Protein AF-A0A316MUH4-F1 (afdb_monomer_lite)

Secondary structure (DSSP, 8-state):
-PPPEEEEEEEEEEE-TTS-EEEEEEEEEEETTS--EEEEE-SHHHHHHHHHHHHHHHHHHT--

Foldseek 3Di:
DQWDKDKDWDKDWDQDPVSDTFIWIWIWIDTVPDDIDIDIHRDPVSVVVVVVVVVVVVVVVVPD

Sequence (64 aa):
MKPKARITVTRQDVLSENDVQSSVINVGVSYEGFCSGMLVLNSVEDLVKLRDTIDAFVKLENTD

Radius of gyration: 15.05 Å; chains: 1; bounding box: 33×17×46 Å

pLDDT: mean 73.87, std 9.01, range [43.41, 83.44]

Structure (mmCIF, N/CA/C/O backbone):
data_AF-A0A316MUH4-F1
#
_entry.id   AF-A0A316MUH4-F1
#
loop_
_atom_site.group_PDB
_atom_site.id
_atom_site.type_symbol
_atom_site.label_atom_id
_atom_site.label_alt_id
_atom_site.label_comp_id
_atom_site.label_asym_id
_atom_site.label_entity_id
_atom_site.label_seq_id
_atom_site.pdbx_PDB_ins_code
_atom_site.Cartn_x
_atom_site.Cartn_y
_atom_site.Cartn_z
_atom_site.occupancy
_atom_site.B_iso_or_equiv
_atom_site.auth_seq_id
_atom_site.auth_comp_id
_atom_site.auth_asym_id
_atom_site.auth_atom_id
_atom_site.pdbx_PDB_model_num
ATOM 1 N N . MET A 1 1 ? -21.733 -4.709 14.930 1.00 53.69 1 MET A N 1
ATOM 2 C CA . MET A 1 1 ? -20.425 -5.324 14.601 1.00 53.69 1 MET A CA 1
ATOM 3 C C . MET A 1 1 ? -19.478 -4.212 14.182 1.00 53.69 1 MET A C 1
ATOM 5 O O . MET A 1 1 ? -19.934 -3.330 13.468 1.00 53.69 1 MET A O 1
ATOM 9 N N . LYS A 1 2 ? -18.216 -4.198 14.639 1.00 56.12 2 LYS A N 1
ATOM 10 C CA . LYS A 1 2 ? -17.227 -3.248 14.099 1.00 56.12 2 LYS A CA 1
ATOM 11 C C . LYS A 1 2 ? -16.929 -3.648 12.642 1.00 56.12 2 LYS A C 1
ATOM 13 O O . LYS A 1 2 ? -16.728 -4.846 12.420 1.00 56.12 2 LYS A O 1
ATOM 18 N N . PRO A 1 3 ? -16.951 -2.714 11.675 1.00 59.78 3 PRO A N 1
ATOM 19 C CA . PRO A 1 3 ? -16.685 -3.034 10.276 1.00 59.78 3 PRO A CA 1
ATOM 20 C C . PRO A 1 3 ? -15.295 -3.658 10.154 1.00 59.78 3 PRO A C 1
ATOM 22 O O . PRO A 1 3 ? -14.325 -3.154 10.723 1.00 59.78 3 PRO A O 1
ATOM 25 N N . LYS A 1 4 ? -15.202 -4.794 9.459 1.00 69.38 4 LYS A N 1
ATOM 26 C CA . LYS A 1 4 ? -13.921 -5.468 9.242 1.00 69.38 4 LYS A CA 1
ATOM 27 C C . LYS A 1 4 ? -13.237 -4.836 8.035 1.00 69.38 4 LYS A C 1
ATOM 29 O O . LYS A 1 4 ? -13.771 -4.875 6.930 1.00 69.38 4 LYS A O 1
ATOM 34 N N . ALA A 1 5 ? -12.054 -4.270 8.252 1.00 73.75 5 ALA A N 1
ATOM 35 C CA . ALA A 1 5 ? -11.164 -3.878 7.170 1.00 73.75 5 ALA A CA 1
ATOM 36 C C . ALA A 1 5 ? -10.456 -5.124 6.622 1.00 73.75 5 ALA A C 1
ATOM 38 O O . ALA A 1 5 ? -9.968 -5.955 7.393 1.00 73.75 5 ALA A O 1
ATOM 39 N N . ARG A 1 6 ? -10.372 -5.256 5.300 1.00 76.75 6 ARG A N 1
ATOM 40 C CA . ARG A 1 6 ? -9.536 -6.252 4.628 1.00 76.75 6 ARG A CA 1
ATOM 41 C C . ARG A 1 6 ? -8.530 -5.532 3.741 1.00 76.75 6 ARG A C 1
ATOM 43 O O . ARG A 1 6 ? -8.913 -4.776 2.848 1.00 76.75 6 ARG A O 1
ATOM 50 N N . ILE A 1 7 ? -7.255 -5.821 3.984 1.00 80.19 7 ILE A N 1
ATOM 51 C CA . ILE A 1 7 ? -6.120 -5.341 3.196 1.00 80.19 7 ILE A CA 1
ATOM 52 C C . ILE A 1 7 ? -5.609 -6.505 2.348 1.00 80.19 7 ILE A C 1
ATOM 54 O O . ILE A 1 7 ? -5.479 -7.628 2.833 1.00 80.19 7 ILE A O 1
ATOM 58 N N . THR A 1 8 ? -5.356 -6.257 1.069 1.00 81.12 8 THR A N 1
ATOM 59 C CA . THR A 1 8 ? -4.767 -7.220 0.133 1.00 81.12 8 THR A CA 1
ATOM 60 C C . THR A 1 8 ? -3.563 -6.573 -0.528 1.00 81.12 8 THR A C 1
ATOM 62 O O . THR A 1 8 ? -3.680 -5.489 -1.087 1.00 81.12 8 THR A O 1
ATOM 65 N N . VAL A 1 9 ? -2.407 -7.230 -0.454 1.00 82.31 9 VAL A N 1
ATOM 66 C CA . VAL A 1 9 ? -1.158 -6.747 -1.053 1.00 82.31 9 VAL A CA 1
ATOM 67 C C . VAL A 1 9 ? -0.735 -7.742 -2.118 1.00 82.31 9 VAL A C 1
ATOM 69 O O . VAL A 1 9 ? -0.595 -8.931 -1.835 1.00 82.31 9 VAL A O 1
ATOM 72 N N . THR A 1 10 ? -0.553 -7.267 -3.344 1.00 83.44 10 THR A N 1
ATOM 73 C CA . THR A 1 10 ? -0.123 -8.097 -4.474 1.00 83.44 10 THR A CA 1
ATOM 74 C C . THR A 1 10 ? 1.005 -7.410 -5.225 1.00 83.44 10 THR A C 1
ATOM 76 O O . THR A 1 10 ? 1.030 -6.187 -5.340 1.00 83.44 10 THR A O 1
ATOM 79 N N . ARG A 1 11 ? 1.956 -8.201 -5.722 1.00 83.31 11 ARG A N 1
ATOM 80 C CA . ARG A 1 11 ? 2.992 -7.733 -6.642 1.00 83.31 11 ARG A CA 1
ATOM 81 C C . ARG A 1 11 ? 2.551 -8.087 -8.053 1.00 83.31 11 ARG A C 1
ATOM 83 O O . ARG A 1 11 ? 2.200 -9.237 -8.304 1.00 83.31 11 ARG A O 1
ATOM 90 N N . GLN A 1 12 ? 2.575 -7.113 -8.945 1.00 82.88 12 GLN A N 1
ATOM 91 C CA . GLN A 1 12 ? 2.282 -7.303 -10.355 1.00 82.88 12 GLN A CA 1
ATOM 92 C C . GLN A 1 12 ? 3.509 -6.897 -11.160 1.00 82.88 12 GLN A C 1
ATOM 94 O O . GLN A 1 12 ? 4.022 -5.790 -11.007 1.00 82.88 12 GLN A O 1
ATOM 99 N N . ASP A 1 13 ? 3.974 -7.795 -12.019 1.00 83.31 13 ASP A N 1
ATOM 100 C CA . ASP A 1 13 ? 4.991 -7.447 -13.000 1.00 83.31 13 ASP A CA 1
ATOM 101 C C . ASP A 1 13 ? 4.321 -6.721 -14.166 1.00 83.31 13 ASP A C 1
ATOM 103 O O . ASP A 1 13 ? 3.296 -7.159 -14.695 1.00 83.31 13 ASP A O 1
ATOM 107 N N . VAL A 1 14 ? 4.884 -5.575 -14.530 1.00 81.56 14 VAL A N 1
ATOM 108 C CA . VAL A 1 14 ? 4.419 -4.718 -15.616 1.00 81.56 14 VAL A CA 1
ATOM 109 C C . VAL A 1 14 ? 5.564 -4.483 -16.588 1.00 81.56 14 VAL A C 1
ATOM 111 O O . VAL A 1 14 ? 6.707 -4.230 -16.200 1.00 81.56 14 VAL A O 1
ATOM 114 N N . LEU A 1 15 ? 5.251 -4.574 -17.876 1.00 76.75 15 LEU A N 1
ATOM 115 C CA . LEU A 1 15 ? 6.158 -4.148 -18.932 1.00 76.75 15 LEU A CA 1
ATOM 116 C C . LEU A 1 15 ? 6.081 -2.624 -19.016 1.00 76.75 15 LEU A C 1
ATOM 118 O O . LEU A 1 15 ? 5.008 -2.069 -19.254 1.00 76.75 15 LEU A O 1
ATOM 122 N N . SER A 1 16 ? 7.200 -1.953 -18.748 1.00 75.00 16 SER A N 1
ATOM 123 C CA . SER A 1 16 ? 7.305 -0.508 -18.965 1.00 75.00 16 SER A CA 1
ATOM 124 C C . SER A 1 16 ? 7.409 -0.190 -20.461 1.00 75.00 16 SER A C 1
ATOM 126 O O . SER A 1 16 ? 7.706 -1.070 -21.266 1.00 75.00 16 SER A O 1
ATOM 128 N N . GLU A 1 17 ? 7.220 1.078 -20.836 1.00 75.88 17 GLU A N 1
ATOM 129 C CA . GLU A 1 17 ? 7.272 1.554 -22.234 1.00 75.88 17 GLU A CA 1
ATOM 130 C C . GLU A 1 17 ? 8.602 1.257 -22.963 1.00 75.88 17 GLU A C 1
ATOM 132 O O . GLU A 1 17 ? 8.666 1.372 -24.182 1.00 75.88 17 GLU A O 1
ATOM 137 N N . ASN A 1 18 ? 9.646 0.837 -22.237 1.00 78.56 18 ASN A N 1
ATOM 138 C CA . ASN A 1 18 ? 10.970 0.504 -22.770 1.00 78.56 18 ASN A CA 1
ATOM 139 C C . ASN A 1 18 ? 11.305 -1.002 -22.705 1.00 78.56 18 ASN A C 1
ATOM 141 O O . ASN A 1 18 ? 12.484 -1.350 -22.684 1.00 78.56 18 ASN A O 1
ATOM 145 N N . ASP A 1 19 ? 10.309 -1.888 -22.575 1.00 76.62 19 ASP A N 1
ATOM 146 C CA . ASP A 1 19 ? 10.489 -3.344 -22.380 1.00 76.62 19 ASP A CA 1
ATOM 147 C C . ASP A 1 19 ? 11.333 -3.724 -21.147 1.00 76.62 19 ASP A C 1
ATOM 149 O O . ASP A 1 19 ? 11.762 -4.866 -20.971 1.00 76.62 19 ASP A O 1
ATOM 153 N N . VAL A 1 20 ? 11.544 -2.777 -20.232 1.00 74.19 20 VAL A N 1
ATOM 154 C CA . VAL A 1 20 ? 12.163 -3.062 -18.941 1.00 74.19 20 VAL A CA 1
ATOM 155 C C . VAL A 1 20 ? 11.084 -3.638 -18.034 1.00 74.19 20 VAL A C 1
ATOM 157 O O . VAL A 1 20 ? 10.045 -3.004 -17.815 1.00 74.19 20 VAL A O 1
ATOM 160 N N . GLN A 1 21 ? 11.332 -4.842 -17.518 1.00 72.69 21 GLN A N 1
ATOM 161 C CA . GLN A 1 21 ? 10.468 -5.479 -16.534 1.00 72.69 21 GLN A CA 1
ATOM 162 C C . GLN A 1 21 ? 10.489 -4.657 -15.243 1.00 72.69 21 GLN A C 1
ATOM 164 O O . GLN A 1 21 ? 11.504 -4.586 -14.549 1.00 72.69 21 GLN A O 1
ATOM 169 N N . SER A 1 22 ? 9.352 -4.049 -14.928 1.00 75.25 22 SER A N 1
ATOM 170 C CA . SER A 1 22 ? 9.116 -3.347 -13.672 1.00 75.25 22 SER A CA 1
ATOM 171 C C . SER A 1 22 ? 8.148 -4.156 -12.820 1.00 75.25 22 SER A C 1
ATOM 173 O O . SER A 1 22 ? 7.342 -4.932 -13.329 1.00 75.25 22 SER A O 1
ATOM 175 N N . SER A 1 23 ? 8.203 -3.974 -11.506 1.00 75.81 23 SER A N 1
ATOM 176 C CA . SER A 1 23 ? 7.208 -4.545 -10.602 1.00 75.81 23 SER A CA 1
ATOM 177 C C . SER A 1 23 ? 6.504 -3.420 -9.865 1.00 75.81 23 SER A C 1
ATOM 179 O O . SER A 1 23 ? 7.159 -2.551 -9.295 1.00 75.81 23 SER A O 1
ATOM 181 N N . VAL A 1 24 ? 5.180 -3.476 -9.840 1.00 79.88 24 VAL A N 1
ATOM 182 C CA . VAL A 1 24 ? 4.333 -2.580 -9.055 1.00 79.88 24 VAL A CA 1
ATOM 183 C C . VAL A 1 24 ? 3.723 -3.343 -7.892 1.00 79.88 24 VAL A C 1
ATOM 185 O O . VAL A 1 24 ? 3.434 -4.541 -7.986 1.00 79.88 24 VAL A O 1
ATOM 188 N N . ILE A 1 25 ? 3.557 -2.656 -6.765 1.00 81.38 25 ILE A N 1
ATOM 189 C CA . ILE A 1 25 ? 2.851 -3.201 -5.606 1.00 81.38 25 ILE A CA 1
ATOM 190 C C . ILE A 1 25 ? 1.460 -2.581 -5.571 1.00 81.38 25 ILE A C 1
ATOM 192 O O . ILE A 1 25 ? 1.312 -1.366 -5.454 1.00 81.38 25 ILE A O 1
ATOM 196 N N . ASN A 1 26 ? 0.450 -3.441 -5.653 1.00 77.25 26 ASN A N 1
ATOM 197 C CA . ASN A 1 26 ? -0.951 -3.077 -5.538 1.00 77.25 26 ASN A CA 1
ATOM 198 C C . ASN A 1 26 ? -1.414 -3.352 -4.109 1.00 77.25 26 ASN A C 1
ATOM 200 O O . ASN A 1 26 ? -1.401 -4.501 -3.650 1.00 77.25 26 ASN A O 1
ATOM 204 N N . VAL A 1 27 ? -1.855 -2.300 -3.423 1.00 79.88 27 VAL A N 1
ATOM 205 C CA . VAL A 1 27 ? -2.469 -2.397 -2.097 1.00 79.88 27 VAL A CA 1
ATOM 206 C C . VAL A 1 27 ? -3.954 -2.078 -2.233 1.00 79.88 27 VAL A C 1
ATOM 208 O O . VAL A 1 27 ? -4.339 -0.941 -2.503 1.00 79.88 27 VAL A O 1
ATOM 211 N N . GLY A 1 28 ? -4.789 -3.101 -2.070 1.00 77.44 28 GLY A N 1
ATOM 212 C CA . GLY A 1 28 ? -6.241 -2.983 -2.026 1.00 77.44 28 GLY A CA 1
ATOM 213 C C . GLY A 1 28 ? -6.727 -2.901 -0.586 1.00 77.44 28 GLY A C 1
ATOM 214 O O . GLY A 1 28 ? -6.411 -3.774 0.225 1.00 77.44 28 GLY A O 1
ATOM 215 N N . VAL A 1 29 ? -7.519 -1.878 -0.271 1.00 76.19 29 VAL A N 1
ATOM 216 C CA . VAL A 1 29 ? -8.151 -1.723 1.044 1.00 76.19 29 VAL A CA 1
ATOM 217 C C . VAL A 1 29 ? -9.660 -1.732 0.860 1.00 76.19 29 VAL A C 1
ATOM 219 O O . VAL A 1 29 ? -10.210 -0.951 0.086 1.00 76.19 29 VAL A O 1
ATOM 222 N N . SER A 1 30 ? -10.332 -2.634 1.568 1.00 74.00 30 SER A N 1
ATOM 223 C CA . SER A 1 30 ? -11.786 -2.773 1.545 1.00 74.00 30 SER A CA 1
ATOM 224 C C . SER A 1 30 ? -12.339 -2.682 2.960 1.00 74.00 30 SER A C 1
ATOM 226 O O . SER A 1 30 ? -11.852 -3.352 3.870 1.00 74.00 30 SER A O 1
ATOM 228 N N . TYR A 1 31 ? -13.353 -1.843 3.136 1.00 75.12 31 TYR A N 1
ATOM 229 C CA . TYR A 1 31 ? -14.119 -1.729 4.368 1.00 75.12 31 TYR A CA 1
ATOM 230 C C . TYR A 1 31 ? -15.552 -2.134 4.064 1.00 75.12 31 TYR A C 1
ATOM 232 O O . TYR A 1 31 ? -16.145 -1.671 3.091 1.00 75.12 31 TYR A O 1
ATOM 240 N N . GLU A 1 32 ? -16.109 -3.011 4.889 1.00 67.25 32 GLU A N 1
ATOM 241 C CA . GLU A 1 32 ? -17.500 -3.431 4.758 1.00 67.25 32 GLU A CA 1
ATOM 242 C C . GLU A 1 32 ? -18.425 -2.198 4.828 1.00 67.25 32 GLU A C 1
ATOM 244 O O . GLU A 1 32 ? -18.456 -1.499 5.841 1.00 67.25 32 GLU A O 1
ATOM 249 N N . GLY A 1 33 ? -19.125 -1.897 3.726 1.00 62.75 33 GLY A N 1
ATOM 250 C CA . GLY A 1 33 ? -20.009 -0.730 3.599 1.00 62.75 33 GLY A CA 1
ATOM 251 C C . GLY A 1 33 ? -19.390 0.539 2.989 1.00 62.75 33 GLY A C 1
ATOM 252 O O . GLY A 1 33 ? -20.107 1.524 2.841 1.00 62.75 33 GLY A O 1
ATOM 253 N N . PHE A 1 34 ? -18.111 0.531 2.594 1.00 60.66 34 PHE A N 1
ATOM 254 C CA . PHE A 1 34 ? -17.446 1.663 1.931 1.00 60.66 34 PHE A CA 1
ATOM 255 C C . PHE A 1 34 ? -16.788 1.239 0.609 1.00 60.66 34 PHE A C 1
ATOM 257 O O . PHE A 1 34 ? -16.436 0.075 0.418 1.00 60.66 34 PHE A O 1
ATOM 264 N N . CYS A 1 35 ? -16.602 2.191 -0.312 1.00 55.75 35 CYS A N 1
ATOM 265 C CA . CYS A 1 35 ? -15.871 1.951 -1.557 1.00 55.75 35 CYS A CA 1
ATOM 266 C C . CYS A 1 35 ? -14.423 1.526 -1.267 1.00 55.75 35 CYS A C 1
ATOM 268 O O . CYS A 1 35 ? -13.736 2.144 -0.455 1.00 55.75 35 CYS A O 1
ATOM 270 N N . SER A 1 36 ? -13.952 0.482 -1.949 1.00 64.06 36 SER A N 1
ATOM 271 C CA . SER A 1 36 ? -12.556 0.050 -1.886 1.00 64.06 36 SER A CA 1
ATOM 272 C C . SER A 1 36 ? -11.647 0.984 -2.686 1.00 64.06 36 SER A C 1
ATOM 274 O O . SER A 1 36 ? -11.993 1.364 -3.805 1.00 64.06 36 SER A O 1
ATOM 276 N N . GLY A 1 37 ? -10.474 1.303 -2.138 1.00 63.62 37 GLY A N 1
ATOM 277 C CA . GLY A 1 37 ? -9.419 2.057 -2.820 1.00 63.62 37 GLY A CA 1
ATOM 278 C C . GLY A 1 37 ? -8.270 1.149 -3.263 1.00 63.62 37 GLY A C 1
ATOM 279 O O . GLY A 1 37 ? -7.954 0.172 -2.578 1.00 63.62 37 GLY A O 1
ATOM 280 N N . MET A 1 38 ? -7.644 1.479 -4.395 1.00 68.12 38 MET A N 1
ATOM 281 C CA . MET A 1 38 ? -6.422 0.832 -4.881 1.00 68.12 38 MET A CA 1
ATOM 282 C C . MET A 1 38 ? -5.280 1.846 -4.887 1.00 68.12 38 MET A C 1
ATOM 284 O O . MET A 1 38 ? -5.393 2.903 -5.505 1.00 68.12 38 MET A O 1
ATOM 288 N N . LEU A 1 39 ? -4.186 1.510 -4.208 1.00 71.56 39 LEU A N 1
ATOM 289 C CA . LEU A 1 39 ? -2.935 2.262 -4.251 1.00 71.56 39 LEU A CA 1
ATOM 290 C C . LEU A 1 39 ? -1.947 1.506 -5.140 1.00 71.56 39 LEU A C 1
ATOM 292 O O . LEU A 1 39 ? -1.689 0.324 -4.901 1.00 71.56 39 LEU A O 1
ATOM 296 N N . VAL A 1 40 ? -1.414 2.192 -6.149 1.00 73.00 40 VAL A N 1
ATOM 297 C CA . VAL A 1 40 ? -0.385 1.667 -7.052 1.00 73.00 40 VAL A CA 1
ATOM 298 C C . VAL A 1 40 ? 0.944 2.308 -6.669 1.00 73.00 40 VAL A C 1
ATOM 300 O O . VAL A 1 40 ? 1.067 3.532 -6.688 1.00 73.00 40 VAL A O 1
ATOM 303 N N . LEU A 1 41 ? 1.920 1.487 -6.285 1.00 79.75 41 LEU A N 1
ATOM 304 C C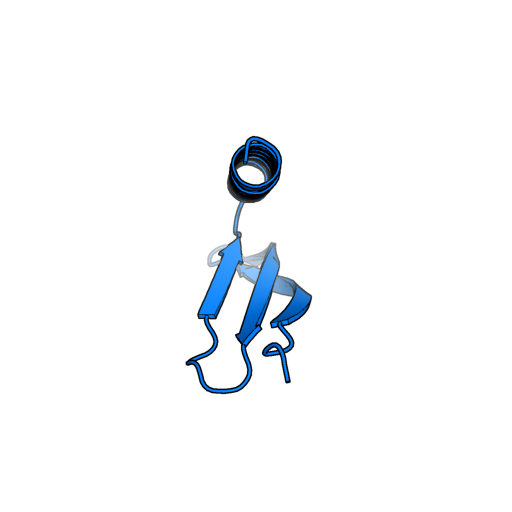A . LEU A 1 41 ? 3.235 1.931 -5.822 1.00 79.75 41 LEU A CA 1
ATOM 305 C C . LEU A 1 41 ? 4.277 1.506 -6.857 1.00 79.75 41 LEU A C 1
ATOM 307 O O . LEU A 1 4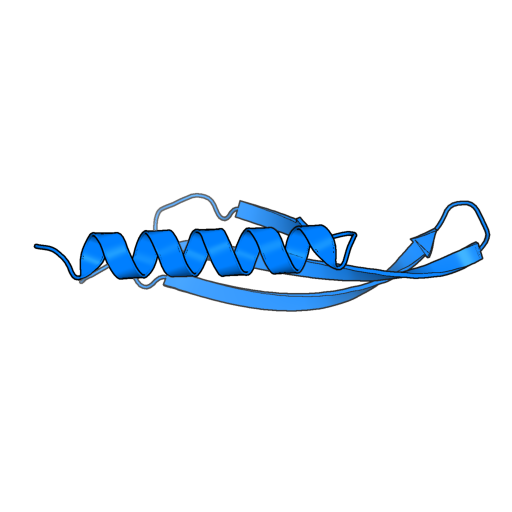1 ? 4.481 0.308 -7.078 1.00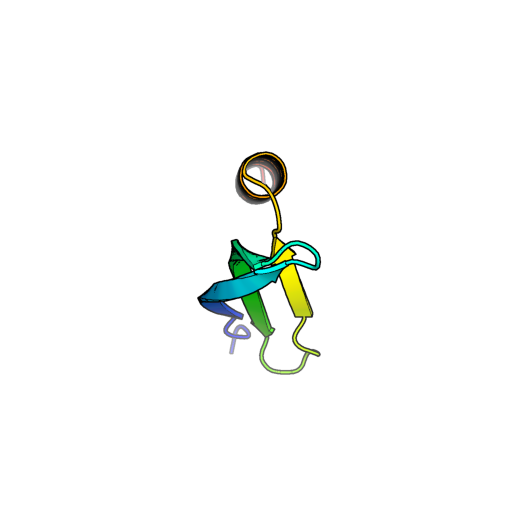 79.75 41 LEU A O 1
ATOM 311 N N . ASN A 1 42 ? 4.909 2.494 -7.492 1.00 77.38 42 ASN A N 1
ATOM 312 C CA . ASN A 1 42 ? 5.755 2.296 -8.674 1.00 77.38 42 ASN A CA 1
ATOM 313 C C . ASN A 1 42 ? 7.250 2.425 -8.369 1.00 77.38 42 ASN A C 1
ATOM 315 O O . ASN A 1 42 ? 8.083 2.127 -9.223 1.00 77.38 42 ASN A O 1
ATOM 319 N N . SER A 1 43 ? 7.602 2.870 -7.164 1.00 79.12 43 SER A N 1
ATOM 320 C CA . SER A 1 43 ? 8.983 3.046 -6.735 1.00 79.12 43 SER A CA 1
ATOM 321 C C . SER A 1 43 ? 9.208 2.566 -5.301 1.00 79.12 43 SER A C 1
ATOM 323 O O . SER A 1 43 ? 8.283 2.456 -4.493 1.00 79.12 43 SER A O 1
ATOM 325 N N . VAL A 1 44 ? 10.475 2.309 -4.961 1.00 78.19 44 VAL A N 1
ATOM 326 C CA . VAL A 1 44 ? 10.887 2.022 -3.576 1.00 78.19 44 VAL A CA 1
ATOM 327 C C . VAL A 1 44 ? 10.571 3.206 -2.657 1.00 78.19 44 VAL A C 1
ATOM 329 O O . VAL A 1 44 ? 10.205 3.007 -1.502 1.00 78.19 44 VAL A O 1
ATOM 332 N N . GLU A 1 45 ? 10.659 4.432 -3.172 1.00 81.94 45 GLU A N 1
ATOM 333 C CA . GLU A 1 45 ? 10.330 5.644 -2.422 1.00 81.94 45 GLU A CA 1
ATOM 334 C C . GLU A 1 45 ? 8.848 5.685 -2.018 1.00 81.94 45 GLU A C 1
ATOM 336 O O . GLU A 1 45 ? 8.536 6.012 -0.871 1.00 81.94 45 GLU A O 1
ATOM 341 N N . ASP A 1 46 ? 7.939 5.278 -2.909 1.00 78.56 46 ASP A N 1
ATOM 342 C CA . ASP A 1 46 ? 6.500 5.216 -2.616 1.00 78.56 46 ASP A CA 1
ATOM 343 C C . ASP A 1 46 ? 6.190 4.210 -1.500 1.00 78.56 46 ASP A C 1
ATOM 345 O O . ASP A 1 46 ? 5.334 4.455 -0.647 1.00 78.56 46 ASP A O 1
ATOM 349 N N . LEU A 1 47 ? 6.926 3.094 -1.456 1.00 79.00 47 LEU A N 1
ATOM 350 C CA . LEU A 1 47 ? 6.799 2.091 -0.396 1.00 79.00 47 LEU A CA 1
ATOM 351 C C . LEU A 1 47 ? 7.263 2.626 0.959 1.00 79.00 47 LEU A C 1
ATOM 353 O O . LEU A 1 47 ? 6.611 2.381 1.975 1.00 79.00 47 LEU A O 1
ATOM 357 N N . VAL A 1 48 ? 8.371 3.371 0.977 1.00 83.12 48 VAL A N 1
ATOM 358 C CA . VAL A 1 48 ? 8.886 4.011 2.196 1.00 83.12 48 VAL A CA 1
ATOM 359 C C . VAL A 1 48 ? 7.891 5.054 2.706 1.00 83.12 48 VAL A C 1
ATOM 361 O O . VAL A 1 48 ? 7.536 5.028 3.882 1.00 83.12 48 VAL A O 1
ATOM 364 N N . LYS A 1 49 ? 7.355 5.902 1.820 1.00 81.19 49 LYS A N 1
ATOM 365 C CA . LYS A 1 49 ? 6.327 6.896 2.168 1.00 81.19 49 LYS A CA 1
ATOM 366 C C . LYS A 1 49 ? 5.050 6.254 2.708 1.00 81.19 49 LYS A C 1
ATOM 368 O O . LYS A 1 49 ? 4.476 6.760 3.673 1.00 81.19 49 LYS A O 1
ATOM 373 N N . LEU A 1 50 ? 4.608 5.136 2.126 1.00 82.19 50 LEU A N 1
ATOM 374 C CA . LEU A 1 50 ? 3.445 4.402 2.627 1.00 82.19 50 LEU A CA 1
ATOM 375 C C . LEU A 1 50 ? 3.694 3.860 4.039 1.00 82.19 50 LEU A C 1
ATOM 377 O O . LEU A 1 50 ? 2.842 4.038 4.909 1.00 82.19 50 LEU A O 1
ATOM 381 N N . ARG A 1 51 ? 4.857 3.242 4.281 1.00 83.44 51 ARG A N 1
ATOM 382 C CA . ARG A 1 51 ? 5.247 2.765 5.616 1.00 83.44 51 ARG A CA 1
ATOM 383 C C . ARG A 1 51 ? 5.209 3.903 6.632 1.00 83.44 51 ARG A C 1
ATOM 385 O O . ARG A 1 51 ? 4.550 3.772 7.656 1.00 83.44 51 ARG A O 1
ATOM 392 N N . ASP A 1 52 ? 5.869 5.016 6.328 1.00 83.12 52 ASP A N 1
ATOM 393 C CA . ASP A 1 52 ? 5.972 6.150 7.251 1.00 83.12 52 ASP A CA 1
ATOM 394 C C . ASP A 1 52 ? 4.591 6.749 7.567 1.00 83.12 52 ASP A C 1
ATOM 396 O O . ASP A 1 52 ? 4.312 7.132 8.703 1.00 83.12 52 ASP A O 1
ATOM 400 N N . THR A 1 53 ? 3.693 6.763 6.576 1.00 78.06 53 THR A N 1
ATOM 401 C CA . THR A 1 53 ? 2.301 7.207 6.740 1.00 78.06 53 THR A CA 1
ATOM 402 C C . THR A 1 53 ? 1.505 6.271 7.655 1.00 78.06 53 THR A C 1
ATOM 404 O O . THR A 1 53 ? 0.776 6.742 8.528 1.00 78.06 53 THR A O 1
ATOM 407 N N . ILE A 1 54 ? 1.655 4.951 7.491 1.00 81.31 54 ILE A N 1
ATOM 408 C CA . ILE A 1 54 ? 1.013 3.950 8.357 1.00 81.31 54 ILE A CA 1
ATOM 409 C C .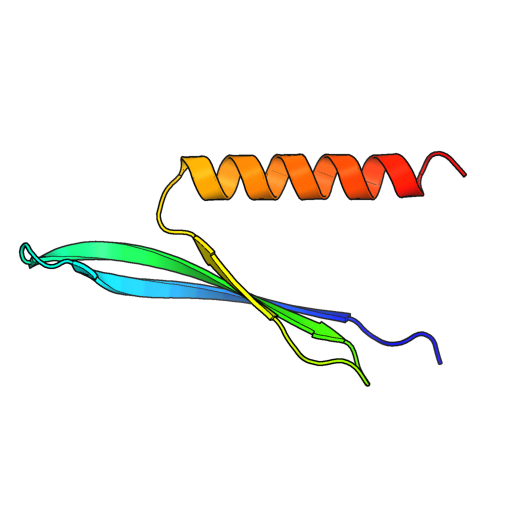 ILE A 1 54 ? 1.540 4.072 9.790 1.00 81.31 54 ILE A C 1
ATOM 411 O O . ILE A 1 54 ? 0.748 4.105 10.730 1.00 81.31 54 ILE A O 1
ATOM 415 N N . ASP A 1 55 ? 2.856 4.198 9.962 1.00 81.19 55 ASP A N 1
ATOM 416 C CA . ASP A 1 55 ? 3.480 4.347 11.278 1.00 81.19 55 ASP A CA 1
ATOM 417 C C . ASP A 1 55 ? 2.989 5.611 11.996 1.00 81.19 55 ASP A C 1
ATOM 419 O O . ASP A 1 55 ? 2.741 5.583 13.203 1.00 81.19 55 ASP A O 1
ATOM 423 N N . ALA A 1 56 ? 2.822 6.721 11.269 1.00 75.06 56 ALA A N 1
ATOM 424 C CA . ALA A 1 56 ? 2.260 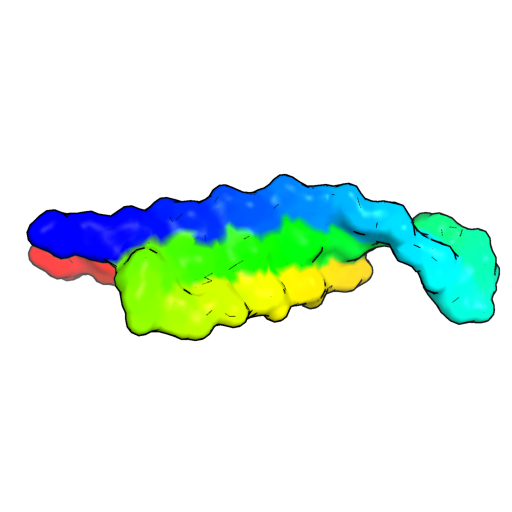7.952 11.816 1.00 75.06 56 ALA A CA 1
ATOM 425 C C . ALA A 1 56 ? 0.796 7.775 12.249 1.00 75.06 56 ALA A C 1
ATOM 427 O O . ALA A 1 56 ? 0.431 8.202 13.345 1.00 75.06 56 ALA A O 1
ATOM 428 N N . PHE A 1 57 ? -0.025 7.112 11.430 1.00 72.75 57 PHE A N 1
ATOM 429 C CA . PHE A 1 57 ? -1.431 6.845 11.743 1.00 72.75 57 PHE A CA 1
ATOM 430 C C . PHE A 1 57 ? -1.587 5.968 12.992 1.00 72.75 57 PHE A C 1
ATOM 432 O O . PHE A 1 57 ? -2.322 6.321 13.910 1.00 72.75 57 PHE A O 1
ATOM 439 N N . VAL A 1 58 ? -0.838 4.863 13.072 1.00 74.31 58 VAL A N 1
ATOM 440 C CA . VAL A 1 58 ? -0.866 3.960 14.233 1.00 74.31 58 VAL A CA 1
ATOM 441 C C . VAL A 1 58 ? -0.397 4.678 15.497 1.00 74.31 58 VAL A C 1
ATOM 443 O O . VAL A 1 58 ? -0.965 4.473 16.567 1.00 74.31 58 VAL A O 1
ATOM 446 N N . LYS A 1 59 ? 0.630 5.531 15.409 1.00 77.88 59 LYS A N 1
ATOM 447 C CA . LYS A 1 59 ? 1.093 6.308 16.567 1.00 77.88 59 LYS A CA 1
ATOM 448 C C . LYS A 1 59 ? 0.038 7.294 17.057 1.00 77.88 59 LYS A C 1
ATOM 450 O O . LYS A 1 59 ? -0.131 7.395 18.264 1.00 77.88 59 LY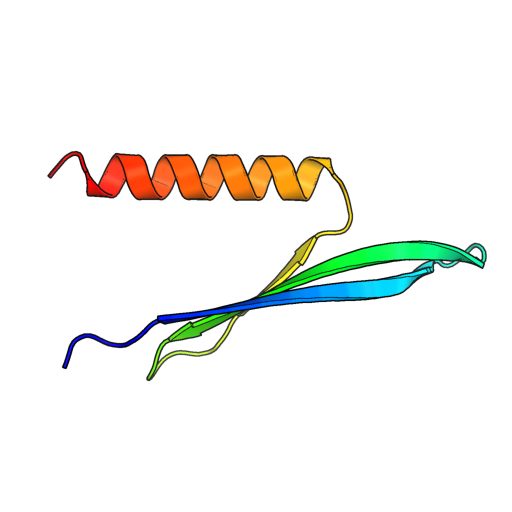S A O 1
ATOM 455 N N . LEU A 1 60 ? -0.675 7.967 16.151 1.00 70.06 60 LEU A N 1
ATOM 456 C CA . LEU A 1 60 ? -1.759 8.886 16.508 1.00 70.06 60 LEU A CA 1
ATOM 457 C C . LEU A 1 60 ? -2.879 8.171 17.277 1.00 70.06 60 LEU A C 1
ATOM 459 O O . LEU A 1 60 ? -3.280 8.670 18.323 1.00 70.06 60 LEU A O 1
ATOM 463 N N . GLU A 1 61 ? -3.303 6.980 16.837 1.00 58.44 61 GLU A N 1
ATOM 464 C CA . GLU A 1 61 ? -4.338 6.188 17.530 1.00 58.44 61 GLU A CA 1
ATOM 465 C C . GLU A 1 61 ? -3.919 5.666 18.919 1.00 58.44 61 GLU A C 1
ATOM 467 O O . GLU A 1 61 ? -4.781 5.291 19.706 1.00 58.44 61 GLU A O 1
ATOM 472 N N . ASN A 1 62 ? -2.622 5.635 19.247 1.00 57.84 62 ASN A N 1
ATOM 473 C CA . ASN A 1 62 ? -2.121 5.184 20.556 1.00 57.84 62 ASN A CA 1
ATOM 474 C C . ASN A 1 62 ? -1.885 6.334 21.557 1.00 57.84 62 ASN A C 1
ATOM 476 O O . ASN A 1 62 ? -1.292 6.109 22.613 1.00 57.84 62 ASN A O 1
ATOM 480 N N . THR A 1 63 ? -2.293 7.560 21.218 1.00 54.38 63 THR A N 1
ATOM 481 C CA . THR A 1 63 ? -2.142 8.750 22.080 1.00 54.38 63 THR A CA 1
ATOM 482 C C . THR A 1 63 ? -3.449 9.225 22.726 1.00 54.38 63 THR A C 1
ATOM 484 O O . THR A 1 63 ? -3.411 10.214 23.457 1.00 54.38 63 THR A O 1
ATOM 487 N N . ASP A 1 64 ? -4.554 8.510 22.498 1.00 43.41 64 ASP A N 1
ATOM 488 C CA . ASP A 1 64 ? -5.843 8.648 23.199 1.00 43.41 64 ASP A CA 1
ATOM 489 C C . ASP A 1 64 ? -6.055 7.494 24.200 1.00 43.41 64 ASP A C 1
ATOM 491 O O . ASP A 1 64 ? -6.739 7.716 25.228 1.00 43.41 64 ASP A O 1
#